Protein AF-A0A3C0I2L3-F1 (afdb_monomer_lite)

Secondary structure (DSSP, 8-state):
-PPPHHHHHHHHHHHHHHHHHHH-GGGHHHHHHHHHHHHHHHHHHHHHHHTSPPPEEEEE--S---TTS----EEEEE--SSS-----------

pLDDT: mean 84.07, std 8.16, range [51.28, 94.12]

Sequence (94 aa):
MRPAPFAFLGLALWLTLAIAAALRPHNVIYWQILGVILLLLALFDAWRVWRIPAIQVQRHVPSSLPLGVWSEVILCFHNPSSVPRLIEIFDDYP

Radius of gyration: 24.33 Å; chains: 1; bounding box: 54×21×64 Å

Foldseek 3Di:
DPPDPVLVVLVVVLVVLVVVCVVPVVSVVVSVVSVVVSVVVVVVVVVVVVPQDDWDKDKDFDPDDDPPDDGDIDIDTDRPDPDDDDDDDDDDDD

Structure (mmCIF, N/CA/C/O backbone):
data_AF-A0A3C0I2L3-F1
#
_entry.id   AF-A0A3C0I2L3-F1
#
loop_
_atom_site.group_PDB
_atom_site.id
_atom_site.type_symbol
_atom_site.label_atom_id
_atom_site.label_alt_id
_atom_site.label_comp_id
_atom_site.label_asym_id
_atom_site.label_entity_id
_atom_site.label_seq_id
_atom_site.pdbx_PDB_ins_code
_atom_site.Cartn_x
_atom_site.Cartn_y
_atom_site.Cartn_z
_atom_site.occupancy
_atom_site.B_iso_or_equiv
_atom_site.auth_seq_id
_atom_site.auth_comp_id
_atom_site.auth_asym_id
_atom_site.auth_atom_id
_atom_site.pdbx_PDB_model_num
ATOM 1 N N . MET A 1 1 ? -6.557 -1.651 -0.524 1.00 51.28 1 MET A N 1
ATOM 2 C CA . MET A 1 1 ? -5.215 -1.100 -0.824 1.00 51.28 1 MET A CA 1
ATOM 3 C C . MET A 1 1 ? -5.365 -0.108 -1.963 1.00 51.28 1 MET A C 1
ATOM 5 O O . MET A 1 1 ? -5.825 -0.509 -3.022 1.00 51.28 1 MET A O 1
ATOM 9 N N . ARG A 1 2 ? -5.081 1.182 -1.751 1.00 53.94 2 ARG A N 1
ATOM 10 C CA . ARG A 1 2 ? -5.017 2.131 -2.872 1.00 53.94 2 ARG A CA 1
ATOM 11 C C . ARG A 1 2 ? -3.720 1.836 -3.634 1.00 53.94 2 ARG A C 1
ATOM 13 O O . ARG A 1 2 ? -2.677 1.832 -2.981 1.00 53.94 2 ARG A O 1
ATOM 20 N N . PRO A 1 3 ? -3.756 1.532 -4.941 1.00 57.66 3 PRO A N 1
ATOM 21 C CA . PRO A 1 3 ? -2.529 1.334 -5.701 1.00 57.66 3 PRO A CA 1
ATOM 22 C C . PRO A 1 3 ? -1.685 2.610 -5.625 1.00 57.66 3 PRO A C 1
ATOM 24 O O . PRO A 1 3 ? -2.228 3.716 -5.689 1.00 57.66 3 PRO A O 1
ATOM 27 N N . ALA A 1 4 ? -0.373 2.466 -5.433 1.00 70.12 4 ALA A N 1
ATOM 28 C CA . ALA A 1 4 ? 0.520 3.612 -5.333 1.00 70.12 4 ALA A CA 1
ATOM 29 C C . ALA A 1 4 ? 0.432 4.423 -6.642 1.00 70.12 4 ALA A C 1
ATOM 31 O O . ALA A 1 4 ? 0.748 3.880 -7.703 1.00 70.12 4 ALA A O 1
ATOM 32 N N . PRO A 1 5 ? 0.019 5.705 -6.618 1.00 73.44 5 PRO A N 1
ATOM 33 C CA . PRO A 1 5 ? -0.187 6.488 -7.842 1.00 73.44 5 PRO A CA 1
ATOM 34 C C . PRO A 1 5 ? 1.097 6.601 -8.681 1.00 73.44 5 PRO A C 1
ATOM 36 O O . PRO A 1 5 ? 1.053 6.657 -9.908 1.00 73.44 5 PRO A O 1
ATOM 39 N N . PHE A 1 6 ? 2.255 6.535 -8.024 1.00 80.56 6 PHE A N 1
ATOM 40 C CA . PHE A 1 6 ? 3.566 6.539 -8.665 1.00 80.56 6 PHE A CA 1
ATOM 41 C C . PHE A 1 6 ? 3.872 5.263 -9.462 1.00 80.56 6 PHE A C 1
ATOM 43 O O . PHE A 1 6 ? 4.628 5.331 -10.428 1.00 80.56 6 PHE A O 1
ATOM 50 N N . ALA A 1 7 ? 3.271 4.120 -9.115 1.00 84.31 7 ALA A N 1
ATOM 51 C CA . ALA A 1 7 ? 3.472 2.876 -9.857 1.00 84.31 7 ALA A CA 1
ATOM 52 C C . ALA A 1 7 ? 2.876 2.970 -11.269 1.00 84.31 7 ALA A C 1
ATOM 54 O O . ALA A 1 7 ? 3.514 2.566 -12.238 1.00 84.31 7 ALA A O 1
ATOM 55 N N . PHE A 1 8 ? 1.695 3.580 -11.406 1.00 85.75 8 PHE A N 1
ATOM 56 C CA . PHE A 1 8 ? 1.080 3.812 -12.714 1.00 85.75 8 PHE A CA 1
ATOM 57 C C . PHE A 1 8 ? 1.901 4.762 -13.582 1.00 85.75 8 PHE A C 1
ATOM 59 O O . PHE A 1 8 ? 2.092 4.488 -14.764 1.00 85.75 8 PHE A O 1
ATOM 66 N N . LEU A 1 9 ? 2.432 5.840 -12.998 1.00 87.00 9 LEU A N 1
ATOM 67 C CA . LEU A 1 9 ? 3.330 6.752 -13.709 1.00 87.00 9 LEU A CA 1
ATOM 68 C C . LEU A 1 9 ? 4.609 6.040 -14.169 1.00 87.00 9 LEU A C 1
ATOM 70 O O . LEU A 1 9 ? 5.023 6.208 -15.314 1.00 87.00 9 LEU A O 1
ATOM 74 N N . GLY A 1 10 ? 5.199 5.203 -13.310 1.00 87.00 10 GLY A N 1
ATOM 75 C CA . GLY A 1 10 ? 6.370 4.396 -13.652 1.00 87.00 10 GLY A CA 1
ATOM 76 C C . GLY A 1 10 ? 6.105 3.433 -14.811 1.00 87.00 10 GLY A C 1
ATOM 77 O O . GLY A 1 10 ? 6.891 3.375 -15.754 1.00 87.00 10 GLY A O 1
ATOM 78 N N . LEU A 1 11 ? 4.968 2.732 -14.789 1.00 89.56 11 LEU A N 1
ATOM 79 C CA . LEU A 1 11 ? 4.555 1.832 -15.872 1.00 89.56 11 LEU A CA 1
ATOM 80 C C . LEU A 1 11 ? 4.258 2.580 -17.176 1.00 89.56 11 LEU A C 1
ATOM 82 O O . LEU A 1 11 ? 4.644 2.110 -18.244 1.00 89.56 11 LEU A O 1
ATOM 86 N N . ALA A 1 12 ? 3.622 3.752 -17.106 1.00 90.75 12 ALA A N 1
ATOM 87 C CA . ALA A 1 12 ? 3.379 4.590 -18.277 1.00 90.75 12 ALA A CA 1
ATOM 88 C C . ALA A 1 12 ? 4.699 5.057 -18.909 1.00 90.75 12 ALA A C 1
ATOM 90 O O . ALA A 1 12 ? 4.878 4.941 -20.121 1.00 90.75 12 ALA A O 1
ATOM 91 N N . LEU A 1 13 ? 5.660 5.506 -18.094 1.00 89.31 13 LEU A N 1
ATOM 92 C CA . LEU A 1 13 ? 6.993 5.876 -18.570 1.00 89.31 13 LEU A CA 1
ATOM 93 C C . LEU A 1 13 ? 7.703 4.676 -19.208 1.00 89.31 13 LEU A C 1
ATOM 95 O O . LEU A 1 13 ? 8.247 4.790 -20.305 1.00 89.31 13 LEU A O 1
ATOM 99 N N . TRP A 1 14 ? 7.640 3.506 -18.573 1.00 92.19 14 TRP A N 1
ATOM 100 C CA . TRP A 1 14 ? 8.225 2.279 -19.110 1.00 92.19 14 TRP A CA 1
ATOM 101 C C . TRP A 1 14 ? 7.608 1.865 -20.453 1.00 92.19 14 TRP A C 1
ATOM 103 O O . TRP A 1 14 ? 8.338 1.488 -21.370 1.00 92.19 14 TRP A O 1
ATOM 113 N N . LEU A 1 15 ? 6.290 2.023 -20.617 1.00 91.31 15 LEU A N 1
ATOM 114 C CA . LEU A 1 15 ? 5.594 1.804 -21.888 1.00 91.31 15 LEU A CA 1
ATOM 115 C C . LEU A 1 15 ? 6.057 2.792 -22.970 1.00 91.31 15 LEU A C 1
ATOM 117 O O . LEU A 1 15 ? 6.35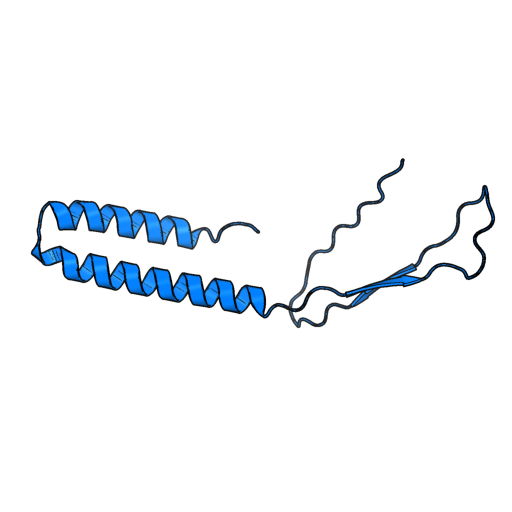4 2.376 -24.088 1.00 91.31 15 LEU A O 1
ATOM 121 N N . THR A 1 16 ? 6.170 4.087 -22.654 1.00 89.00 16 THR A N 1
ATOM 122 C CA . THR A 1 16 ? 6.668 5.079 -23.628 1.00 89.00 16 THR A CA 1
ATOM 123 C C . THR A 1 16 ? 8.097 4.772 -24.074 1.00 89.00 16 THR A C 1
ATOM 125 O O . THR A 1 16 ? 8.411 4.869 -25.262 1.00 89.00 16 THR A O 1
ATOM 128 N N . LEU A 1 17 ? 8.948 4.309 -23.152 1.00 87.88 17 LEU A N 1
ATOM 129 C CA . LEU A 1 17 ? 10.309 3.882 -23.469 1.00 87.88 17 LEU A CA 1
ATOM 130 C C . LEU A 1 17 ? 10.328 2.605 -24.323 1.00 87.88 17 LEU A C 1
ATOM 132 O O . LEU A 1 17 ? 11.200 2.476 -25.178 1.00 87.88 17 LEU A O 1
ATOM 136 N N . ALA A 1 18 ? 9.360 1.698 -24.149 1.00 89.25 18 ALA A N 1
ATOM 137 C CA . ALA A 1 18 ? 9.210 0.502 -24.984 1.00 89.25 18 ALA A CA 1
ATOM 138 C C . ALA A 1 18 ? 8.936 0.877 -26.446 1.00 89.25 18 ALA A C 1
ATOM 140 O O . ALA A 1 18 ? 9.571 0.353 -27.360 1.00 89.25 18 ALA A O 1
ATOM 141 N N . ILE A 1 19 ? 8.032 1.838 -26.662 1.00 89.81 19 ILE A N 1
ATOM 142 C CA . ILE A 1 19 ? 7.703 2.359 -27.996 1.00 89.81 19 ILE A CA 1
ATOM 143 C C . ILE A 1 19 ? 8.939 3.022 -28.619 1.00 89.81 19 ILE A C 1
ATOM 145 O O . ILE A 1 19 ? 9.274 2.757 -29.773 1.00 89.81 19 ILE A O 1
ATOM 149 N N . ALA A 1 20 ? 9.671 3.832 -27.849 1.00 85.56 20 ALA A N 1
ATOM 150 C CA . ALA A 1 20 ? 10.906 4.457 -28.320 1.00 85.56 20 ALA A CA 1
ATOM 151 C C . ALA A 1 20 ? 12.006 3.427 -28.651 1.00 85.56 20 ALA A C 1
ATOM 153 O O . ALA A 1 20 ? 12.733 3.598 -29.631 1.00 85.56 20 ALA A O 1
ATOM 154 N N . ALA A 1 21 ? 12.120 2.351 -27.867 1.00 86.50 21 ALA A N 1
ATOM 155 C CA . ALA A 1 21 ? 13.066 1.260 -28.098 1.00 86.50 21 ALA A CA 1
ATOM 156 C C . ALA A 1 21 ? 12.715 0.420 -29.334 1.00 86.50 21 ALA A C 1
ATOM 158 O O . ALA A 1 21 ? 13.618 0.008 -30.061 1.00 86.50 21 ALA A O 1
ATOM 159 N N . ALA A 1 22 ? 11.425 0.236 -29.631 1.00 85.00 22 ALA A N 1
ATOM 160 C CA . ALA A 1 22 ? 10.976 -0.437 -30.850 1.00 85.00 22 ALA A CA 1
ATOM 161 C C . ALA A 1 22 ? 11.394 0.319 -32.127 1.00 85.00 22 ALA A C 1
ATOM 163 O O . ALA A 1 22 ? 11.711 -0.300 -33.139 1.00 85.00 22 ALA A O 1
ATOM 164 N N . LEU A 1 23 ? 11.444 1.656 -32.074 1.00 87.94 23 LEU A N 1
ATOM 165 C CA . LEU A 1 23 ? 11.865 2.507 -33.198 1.00 87.94 23 LEU A CA 1
ATOM 166 C C . LEU A 1 23 ? 13.391 2.690 -33.295 1.00 87.94 23 LEU A C 1
ATOM 168 O O . LEU A 1 23 ? 13.915 3.069 -34.349 1.00 87.94 23 LEU A O 1
ATOM 172 N N . ARG A 1 24 ? 14.114 2.484 -32.188 1.00 85.06 24 ARG A N 1
ATOM 173 C CA . ARG A 1 24 ? 15.567 2.673 -32.072 1.00 85.06 24 ARG A CA 1
ATOM 174 C C . ARG A 1 24 ? 16.167 1.578 -31.176 1.00 85.06 24 ARG A C 1
ATOM 176 O O . ARG A 1 24 ? 16.154 1.733 -29.954 1.00 85.06 24 ARG A O 1
ATOM 183 N N . PRO A 1 25 ? 16.784 0.525 -31.745 1.00 80.38 25 PRO A N 1
ATOM 184 C CA . PRO A 1 25 ? 17.264 -0.623 -30.970 1.00 80.38 25 PRO A CA 1
ATOM 185 C C . PRO A 1 25 ? 18.360 -0.284 -29.944 1.00 80.38 25 PRO A C 1
ATOM 187 O O . PRO A 1 25 ? 18.536 -1.011 -28.972 1.00 80.38 25 PRO A O 1
ATOM 190 N N . HIS A 1 26 ? 19.054 0.851 -30.089 1.00 85.31 26 HIS A N 1
ATOM 191 C CA . HIS A 1 26 ? 20.015 1.334 -29.089 1.00 85.31 26 HIS A CA 1
ATOM 192 C C . HIS A 1 26 ? 19.364 1.637 -27.723 1.00 85.31 26 HIS A C 1
ATOM 194 O O . HIS A 1 26 ? 20.009 1.523 -26.684 1.00 85.31 26 HIS A O 1
ATOM 200 N N . ASN A 1 27 ? 18.067 1.962 -27.702 1.00 83.75 27 ASN A N 1
ATOM 201 C CA . ASN A 1 27 ? 17.358 2.350 -26.481 1.00 83.75 27 ASN A CA 1
ATOM 202 C C . ASN A 1 27 ? 16.832 1.155 -25.665 1.00 83.75 27 ASN A C 1
ATOM 204 O O . ASN A 1 27 ? 16.294 1.346 -24.573 1.00 83.75 27 ASN A O 1
ATOM 208 N N . VAL A 1 28 ? 16.998 -0.076 -26.162 1.00 87.56 28 VAL A N 1
ATOM 209 C CA . VAL A 1 28 ? 16.519 -1.302 -25.499 1.00 87.56 28 VAL A CA 1
ATOM 210 C C . VAL A 1 28 ? 17.172 -1.492 -24.128 1.00 87.56 28 VAL A C 1
ATOM 212 O O . VAL A 1 28 ? 16.493 -1.882 -23.181 1.00 87.56 28 VAL A O 1
ATOM 215 N N . ILE A 1 29 ? 18.457 -1.150 -23.989 1.00 89.25 29 ILE A N 1
ATOM 216 C CA . ILE A 1 29 ? 19.190 -1.276 -22.719 1.00 89.25 29 ILE A CA 1
ATOM 217 C C . ILE A 1 29 ? 18.561 -0.383 -21.640 1.00 89.25 29 ILE A C 1
ATOM 219 O O . ILE A 1 29 ? 18.304 -0.841 -20.529 1.00 89.25 29 ILE A O 1
ATOM 223 N N . TYR A 1 30 ? 18.239 0.872 -21.969 1.00 87.38 30 TYR A N 1
ATOM 224 C CA . TYR A 1 30 ? 17.592 1.792 -21.028 1.00 87.38 30 TYR A CA 1
ATOM 225 C C . TYR A 1 30 ? 16.193 1.313 -20.619 1.00 87.38 30 TYR A C 1
ATOM 227 O O . TYR A 1 30 ? 15.826 1.419 -19.448 1.00 87.38 30 TYR A O 1
ATOM 235 N N . TRP A 1 31 ? 15.433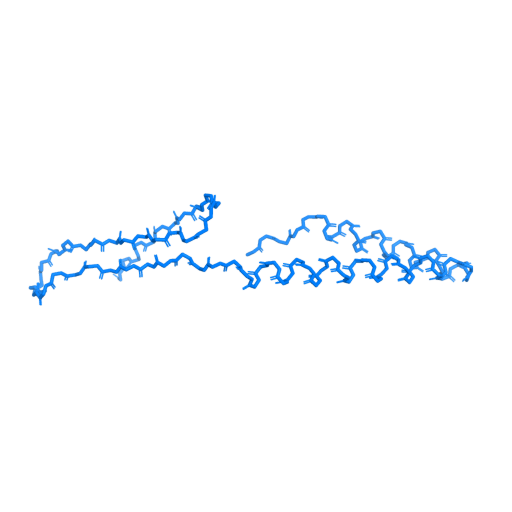 0.731 -21.553 1.00 89.62 31 TRP A N 1
ATOM 236 C CA . TRP A 1 31 ? 14.124 0.141 -21.258 1.00 89.62 31 TRP A CA 1
ATOM 237 C C . TRP A 1 31 ? 14.228 -1.052 -20.298 1.00 89.62 31 TRP A C 1
ATOM 239 O O . TRP A 1 31 ? 13.453 -1.143 -19.341 1.00 89.62 31 TRP A O 1
ATOM 249 N N . GLN A 1 32 ? 15.209 -1.935 -20.507 1.00 91.19 32 GLN A N 1
ATOM 250 C CA . GLN A 1 32 ? 15.458 -3.084 -19.632 1.00 91.19 32 GLN A CA 1
ATOM 251 C C . GLN A 1 32 ? 15.874 -2.644 -18.226 1.00 91.19 32 GLN A C 1
ATOM 253 O O . GLN A 1 32 ? 15.305 -3.124 -17.247 1.00 91.19 32 GLN A O 1
ATOM 258 N N . ILE A 1 33 ? 16.811 -1.695 -18.115 1.00 91.88 33 ILE A N 1
ATOM 259 C CA . ILE A 1 33 ? 17.266 -1.159 -16.822 1.00 91.88 33 ILE A CA 1
ATOM 260 C C . ILE A 1 33 ? 16.092 -0.549 -16.052 1.00 91.88 33 ILE A C 1
ATOM 262 O O . ILE A 1 33 ? 15.902 -0.857 -14.875 1.00 91.88 33 ILE A O 1
ATOM 266 N N . LEU A 1 34 ? 15.268 0.271 -16.714 1.00 90.81 34 LEU A N 1
ATOM 267 C CA . LEU A 1 34 ? 14.095 0.875 -16.082 1.00 90.81 34 LEU A CA 1
ATOM 268 C C . LEU A 1 34 ? 13.096 -0.188 -15.600 1.00 90.81 34 LEU A C 1
ATOM 270 O O . LEU A 1 34 ? 12.568 -0.076 -14.495 1.00 90.81 34 LEU A O 1
ATOM 274 N N . GLY A 1 35 ? 12.882 -1.244 -16.389 1.00 91.62 35 GLY A N 1
ATOM 275 C CA . GLY A 1 35 ? 12.025 -2.368 -16.009 1.00 91.62 35 GLY A CA 1
ATOM 276 C C . GLY A 1 35 ? 12.524 -3.099 -14.762 1.00 91.62 35 GLY A C 1
ATOM 277 O O . GLY A 1 35 ? 11.740 -3.372 -13.854 1.00 91.62 35 GLY A O 1
ATOM 278 N N . VAL A 1 36 ? 13.833 -3.353 -14.668 1.00 94.12 36 VAL A N 1
ATOM 279 C CA . VAL A 1 36 ? 14.446 -3.981 -13.483 1.00 94.12 36 VAL A CA 1
ATOM 280 C C . VAL A 1 36 ? 14.280 -3.102 -12.244 1.00 94.12 36 VAL A C 1
ATOM 282 O O . VAL A 1 36 ? 13.913 -3.606 -11.184 1.00 94.12 36 VAL A O 1
ATOM 285 N N . ILE A 1 37 ? 14.488 -1.788 -12.363 1.00 91.75 37 ILE A N 1
ATOM 286 C CA . ILE A 1 37 ? 14.298 -0.849 -11.247 1.00 91.75 37 ILE A CA 1
ATOM 287 C C . ILE A 1 37 ? 12.847 -0.881 -10.752 1.00 91.75 37 ILE A C 1
ATOM 289 O O . ILE A 1 37 ? 12.611 -0.978 -9.547 1.00 91.75 37 ILE A O 1
ATOM 293 N N . LEU A 1 38 ? 11.870 -0.848 -11.664 1.00 90.44 38 LEU A N 1
ATOM 294 C CA . LEU A 1 38 ? 10.450 -0.921 -11.308 1.00 90.44 38 LEU A CA 1
ATOM 295 C C . LEU A 1 38 ? 10.092 -2.247 -10.632 1.00 90.44 38 LEU A C 1
ATOM 297 O O . LEU A 1 38 ? 9.362 -2.246 -9.641 1.00 90.44 38 LEU A O 1
ATOM 301 N N . LEU A 1 39 ? 10.636 -3.363 -11.122 1.00 90.88 39 LEU A N 1
ATOM 302 C CA . LEU A 1 39 ? 10.441 -4.680 -10.519 1.00 90.88 39 LEU A CA 1
ATOM 303 C C . LEU A 1 39 ? 10.978 -4.721 -9.080 1.00 90.88 39 LEU A C 1
ATOM 305 O O . LEU A 1 39 ? 10.279 -5.173 -8.175 1.00 90.88 39 LEU A O 1
ATOM 309 N N . LEU A 1 40 ? 12.194 -4.215 -8.850 1.00 93.12 40 LEU A N 1
ATOM 310 C CA . LEU A 1 40 ? 12.798 -4.166 -7.515 1.00 93.12 40 LEU A CA 1
ATOM 311 C C . LEU A 1 40 ? 11.991 -3.289 -6.553 1.00 93.12 40 LEU A C 1
ATOM 313 O O . LEU A 1 40 ? 11.779 -3.679 -5.406 1.00 93.12 40 LEU A O 1
ATOM 317 N N . LEU A 1 41 ? 11.497 -2.139 -7.019 1.00 89.75 41 LEU A N 1
ATOM 318 C CA . LEU A 1 41 ? 10.626 -1.271 -6.223 1.00 89.75 41 LEU A CA 1
ATOM 319 C C . LEU A 1 41 ? 9.308 -1.967 -5.866 1.00 89.75 41 LEU A C 1
ATOM 321 O O . LEU A 1 41 ? 8.874 -1.882 -4.719 1.00 89.75 41 LEU A O 1
ATOM 325 N N . ALA A 1 42 ? 8.703 -2.693 -6.809 1.00 88.06 42 ALA A N 1
ATOM 326 C CA . ALA A 1 42 ? 7.479 -3.450 -6.564 1.00 88.06 42 ALA A CA 1
ATOM 327 C C . ALA A 1 42 ? 7.694 -4.589 -5.553 1.00 88.06 42 ALA A C 1
ATOM 329 O O . ALA A 1 42 ? 6.883 -4.765 -4.645 1.00 88.06 42 ALA A O 1
ATOM 330 N N . LEU A 1 43 ? 8.804 -5.330 -5.660 1.00 90.25 43 LEU A N 1
ATOM 331 C CA . LEU A 1 43 ? 9.163 -6.362 -4.682 1.00 90.25 43 LEU A CA 1
ATOM 332 C C . LEU A 1 43 ? 9.400 -5.765 -3.294 1.00 90.25 43 LEU A C 1
ATOM 334 O O . LEU A 1 43 ? 8.944 -6.326 -2.299 1.00 90.25 43 LEU A O 1
ATOM 338 N N . PHE A 1 44 ? 10.104 -4.636 -3.218 1.00 89.12 44 PHE A N 1
ATOM 339 C CA . PHE A 1 44 ? 10.359 -3.955 -1.954 1.00 89.12 44 PHE A CA 1
ATOM 340 C C . PHE A 1 44 ? 9.063 -3.468 -1.299 1.00 89.12 44 PHE A C 1
ATOM 342 O O . PHE A 1 44 ? 8.882 -3.646 -0.093 1.00 89.12 44 PHE A O 1
ATOM 349 N N . ASP A 1 45 ? 8.143 -2.902 -2.081 1.00 87.06 45 ASP A N 1
ATOM 350 C CA . ASP A 1 45 ? 6.831 -2.478 -1.590 1.00 87.06 45 ASP A CA 1
ATOM 351 C C . ASP A 1 45 ? 6.011 -3.671 -1.076 1.00 87.06 45 ASP A C 1
ATOM 353 O O . ASP A 1 45 ? 5.526 -3.647 0.057 1.00 87.06 45 ASP A O 1
ATOM 357 N N . ALA A 1 46 ? 5.960 -4.769 -1.839 1.00 86.19 46 ALA A N 1
ATOM 358 C CA . ALA A 1 46 ? 5.291 -6.003 -1.427 1.00 86.19 46 ALA A CA 1
ATOM 359 C C . ALA A 1 46 ? 5.892 -6.585 -0.137 1.00 86.19 46 ALA A C 1
ATOM 361 O O . ALA A 1 46 ? 5.162 -6.943 0.790 1.00 86.19 46 ALA A O 1
ATOM 362 N N . TRP A 1 47 ? 7.223 -6.624 -0.036 1.00 88.69 47 TRP A N 1
ATOM 363 C CA . TRP A 1 47 ? 7.922 -7.080 1.165 1.00 88.69 47 TRP A CA 1
ATOM 364 C C . TRP A 1 47 ? 7.624 -6.190 2.372 1.00 88.69 47 TRP A C 1
ATOM 366 O O . TRP A 1 47 ? 7.373 -6.687 3.471 1.00 88.69 47 TRP A O 1
ATOM 376 N N . ARG A 1 48 ? 7.597 -4.868 2.175 1.00 84.69 48 ARG A N 1
ATOM 377 C CA . ARG A 1 48 ? 7.253 -3.912 3.228 1.00 84.69 48 ARG A CA 1
ATOM 378 C C . ARG A 1 48 ? 5.835 -4.140 3.730 1.00 84.69 48 ARG A C 1
ATOM 380 O O . ARG A 1 48 ? 5.655 -4.196 4.941 1.00 84.69 48 ARG A O 1
ATOM 387 N N . VAL A 1 49 ? 4.858 -4.300 2.835 1.00 82.38 49 VAL A N 1
ATOM 388 C CA . VAL A 1 49 ? 3.456 -4.581 3.189 1.00 82.38 49 VAL A CA 1
ATOM 389 C C . VAL A 1 49 ? 3.334 -5.894 3.953 1.00 82.38 49 VAL A C 1
ATOM 391 O O . VAL A 1 49 ? 2.647 -5.935 4.971 1.00 82.38 49 VAL A O 1
ATOM 394 N N . TRP A 1 50 ? 4.045 -6.937 3.524 1.00 82.25 50 TRP A N 1
ATOM 395 C CA . TRP A 1 50 ? 4.022 -8.239 4.192 1.00 82.25 50 TRP A CA 1
ATOM 396 C C . TRP A 1 50 ? 4.565 -8.194 5.627 1.00 82.25 50 TRP A C 1
ATOM 398 O O . TRP A 1 50 ? 4.145 -8.972 6.479 1.00 82.25 50 TRP A O 1
ATOM 408 N N . ARG A 1 51 ? 5.462 -7.246 5.925 1.00 82.06 51 ARG A N 1
ATOM 409 C CA . ARG A 1 51 ? 6.017 -7.037 7.270 1.00 82.06 51 ARG A CA 1
ATOM 410 C C . ARG A 1 51 ? 5.178 -6.133 8.171 1.00 82.06 51 ARG A C 1
ATOM 412 O O . ARG A 1 51 ? 5.547 -5.959 9.332 1.00 82.06 51 ARG A O 1
ATOM 419 N N . ILE A 1 52 ? 4.098 -5.529 7.676 1.00 79.50 52 ILE A N 1
ATOM 420 C CA . ILE A 1 52 ? 3.236 -4.681 8.503 1.00 79.50 52 ILE A CA 1
ATOM 421 C C . ILE A 1 52 ? 2.435 -5.585 9.445 1.00 79.50 52 ILE A C 1
ATOM 423 O O . ILE A 1 52 ? 1.627 -6.383 8.968 1.00 79.50 52 ILE A O 1
ATOM 427 N N . PRO A 1 53 ? 2.606 -5.458 10.772 1.00 79.38 53 PRO A N 1
ATOM 428 C CA . PRO A 1 53 ? 1.823 -6.244 11.705 1.00 79.38 53 PRO A CA 1
ATOM 429 C C . PRO A 1 53 ? 0.357 -5.795 11.663 1.00 79.38 53 PRO A C 1
ATOM 431 O O . PRO A 1 53 ? 0.055 -4.600 11.574 1.00 79.38 53 PRO A O 1
ATOM 434 N N . ALA A 1 54 ? -0.555 -6.765 11.705 1.00 79.25 54 ALA A N 1
ATOM 435 C CA . ALA A 1 54 ? -1.985 -6.499 11.735 1.00 79.25 54 ALA A CA 1
ATOM 436 C C . ALA A 1 54 ? -2.395 -5.840 13.063 1.00 79.25 54 ALA A C 1
ATOM 438 O O . ALA A 1 54 ? -1.801 -6.106 14.110 1.00 79.25 54 ALA A O 1
ATOM 439 N N . ILE A 1 55 ? -3.433 -4.999 13.016 1.00 84.44 55 ILE A N 1
AT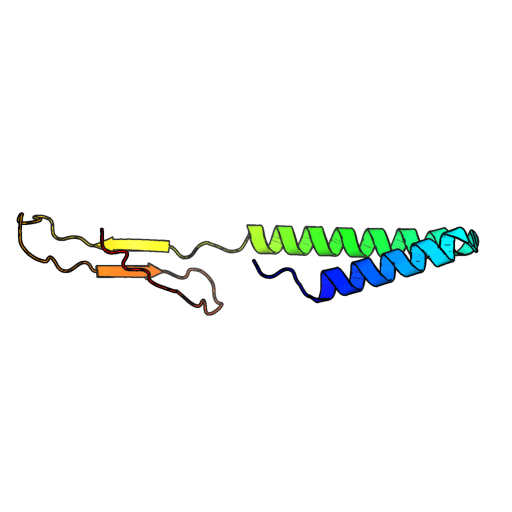OM 440 C CA . ILE A 1 55 ? -4.089 -4.502 14.230 1.00 84.44 55 ILE A CA 1
ATOM 441 C C . ILE A 1 55 ? -4.751 -5.703 14.895 1.00 84.44 55 ILE A C 1
ATOM 443 O O . ILE A 1 55 ? -5.555 -6.399 14.275 1.00 84.44 55 ILE A O 1
ATOM 447 N N . GLN A 1 56 ? -4.391 -5.959 16.144 1.00 86.44 56 GLN A N 1
ATOM 448 C CA . GLN A 1 56 ? -5.004 -7.020 16.923 1.00 86.44 56 GLN A CA 1
ATOM 449 C C . GLN A 1 56 ? -6.288 -6.479 17.546 1.00 86.44 56 GLN A C 1
ATOM 451 O O . GLN A 1 56 ? -6.295 -5.386 18.113 1.00 86.44 56 GLN A O 1
ATOM 456 N N . VAL A 1 57 ? -7.370 -7.242 17.435 1.00 88.00 57 VAL A N 1
ATOM 457 C CA . VAL A 1 57 ? -8.676 -6.883 17.991 1.00 88.00 57 VAL A CA 1
ATOM 458 C C . VAL A 1 57 ? -9.076 -7.961 18.980 1.00 88.00 57 VAL A C 1
ATOM 460 O O . VAL A 1 57 ? -9.109 -9.142 18.637 1.00 88.00 57 VAL A O 1
ATOM 463 N N . GLN A 1 58 ? -9.365 -7.558 20.210 1.00 88.81 58 GLN A N 1
ATOM 464 C CA . GLN A 1 58 ? -9.894 -8.433 21.245 1.00 88.81 58 GLN A CA 1
ATOM 465 C C . GLN A 1 58 ? -11.296 -7.970 21.614 1.00 88.81 58 GLN A C 1
ATOM 467 O O . GLN A 1 58 ? -11.543 -6.778 21.789 1.00 88.81 58 GLN A O 1
ATOM 472 N N . ARG A 1 59 ? -12.214 -8.927 21.737 1.00 87.56 59 ARG A N 1
ATOM 473 C CA . ARG A 1 59 ? -13.588 -8.680 22.162 1.00 87.56 59 ARG A CA 1
ATOM 474 C C . ARG A 1 59 ? -13.756 -9.212 23.575 1.00 87.56 59 ARG A C 1
ATOM 476 O O . ARG A 1 59 ? -13.581 -10.407 23.800 1.00 87.56 59 ARG A O 1
ATOM 483 N N . HIS A 1 60 ? -14.111 -8.338 24.505 1.00 85.19 60 HIS A N 1
ATOM 484 C CA . HIS A 1 60 ? -14.523 -8.740 25.838 1.00 85.19 60 HIS A CA 1
ATOM 485 C C . HIS A 1 60 ? -16.048 -8.793 25.887 1.00 85.19 60 HIS A C 1
ATOM 487 O O . HIS A 1 60 ? -16.729 -7.815 25.573 1.00 85.19 60 HIS A O 1
ATOM 493 N N . VAL A 1 61 ? -16.569 -9.965 26.237 1.00 85.62 61 VAL A N 1
ATOM 494 C CA . VAL A 1 61 ? -18.002 -10.238 26.34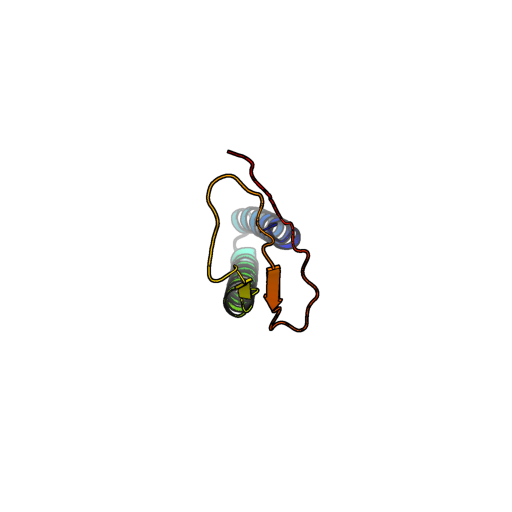6 1.00 85.62 61 VAL A CA 1
ATOM 495 C C . VAL A 1 61 ? -18.270 -10.726 27.767 1.00 85.62 61 VAL A C 1
ATOM 497 O O . VAL A 1 61 ? -17.452 -11.490 28.290 1.00 85.62 61 VAL A O 1
ATOM 500 N N . PRO A 1 62 ? -19.376 -10.311 28.403 1.00 80.44 62 PRO A N 1
ATOM 501 C CA . PRO A 1 62 ? -19.747 -10.820 29.714 1.00 80.44 62 PRO A CA 1
ATOM 502 C C . PRO A 1 62 ? -19.823 -12.353 29.720 1.00 80.44 62 PRO A C 1
ATOM 504 O O . PRO A 1 62 ? -20.270 -12.966 28.752 1.00 80.44 62 PRO A O 1
ATOM 507 N N . SER A 1 63 ? -19.420 -12.973 30.834 1.00 81.12 63 SER A N 1
ATOM 508 C CA . SER A 1 63 ? -19.436 -14.438 31.013 1.00 81.12 63 SER A CA 1
ATOM 509 C C . SER A 1 63 ? -20.840 -15.048 30.863 1.00 81.12 63 SER A C 1
ATOM 511 O O . SER A 1 63 ? -20.992 -16.201 30.468 1.00 81.12 63 SER A O 1
ATOM 513 N N . SER A 1 64 ? -21.878 -14.255 31.143 1.00 79.81 64 SER A N 1
ATOM 514 C CA . SER A 1 64 ? -23.276 -14.618 30.934 1.00 79.81 64 SER A CA 1
ATOM 515 C C . SER A 1 64 ? -23.925 -13.620 29.981 1.00 79.81 64 SER A C 1
ATOM 517 O O . SER A 1 64 ? -23.871 -12.414 30.222 1.00 79.81 64 SER A O 1
ATOM 519 N N . LEU A 1 65 ? -24.533 -14.134 28.913 1.00 81.75 65 LEU A N 1
ATOM 520 C CA . LEU A 1 65 ? -25.286 -13.375 27.917 1.00 81.75 65 LEU A CA 1
ATOM 521 C C . LEU A 1 65 ? -26.779 -13.675 28.101 1.00 81.75 65 LEU A C 1
ATOM 523 O O . LEU A 1 65 ? -27.265 -14.684 27.581 1.00 81.75 65 LEU A O 1
ATOM 527 N N . PRO A 1 66 ? -27.512 -12.857 28.874 1.00 79.94 66 PRO A N 1
ATOM 528 C CA . PRO A 1 66 ? -28.938 -13.060 29.048 1.00 79.94 66 PRO A CA 1
ATOM 529 C C . PRO A 1 66 ? -29.671 -12.883 27.712 1.00 79.94 66 PRO A C 1
ATOM 531 O O . PRO A 1 66 ? -29.457 -11.918 26.979 1.00 79.94 66 PRO A O 1
ATOM 534 N N . LEU A 1 67 ? -30.541 -13.840 27.387 1.00 81.06 67 LEU A N 1
ATOM 535 C CA . LEU A 1 67 ? -31.322 -13.820 26.152 1.00 81.06 67 LEU A CA 1
ATOM 536 C C . LEU A 1 67 ? -32.388 -12.716 26.218 1.00 81.06 67 LEU A C 1
ATOM 538 O O . LEU A 1 67 ? -33.127 -12.621 27.195 1.00 81.06 67 LEU A O 1
ATOM 542 N N . GLY A 1 68 ? -32.486 -11.908 25.158 1.00 80.69 68 GLY A N 1
ATOM 543 C CA . GLY A 1 68 ? -33.522 -10.877 25.009 1.00 80.69 68 GLY A CA 1
ATOM 544 C C . GLY A 1 68 ? -33.178 -9.500 25.585 1.00 80.69 68 GLY A C 1
ATOM 545 O O . GLY A 1 68 ? -34.047 -8.631 25.608 1.00 80.69 68 GLY A O 1
ATOM 546 N N . VAL A 1 69 ? -31.936 -9.273 26.022 1.00 81.31 69 VAL A N 1
ATOM 547 C CA . VAL A 1 69 ? -31.471 -7.964 26.507 1.00 81.31 69 VAL A CA 1
ATOM 548 C C . VAL A 1 69 ? -30.172 -7.541 25.829 1.00 81.31 69 VAL A C 1
ATOM 550 O O . VAL A 1 69 ? -29.316 -8.364 25.500 1.00 81.31 69 VAL A O 1
ATOM 553 N N . TRP A 1 70 ? -30.020 -6.232 25.637 1.00 79.56 70 TRP A N 1
ATOM 554 C CA . TRP A 1 70 ? -28.774 -5.647 25.154 1.00 79.56 70 TRP A CA 1
ATOM 555 C C . TRP A 1 70 ? -27.652 -5.898 26.162 1.00 79.56 70 TRP A C 1
ATOM 557 O O . TRP A 1 70 ? -27.836 -5.717 27.365 1.00 79.56 70 TRP A O 1
ATOM 567 N N . SER A 1 71 ? -26.493 -6.323 25.661 1.00 80.69 71 SER A N 1
ATOM 568 C CA . SER A 1 71 ? -25.299 -6.583 26.465 1.00 80.69 71 SER A CA 1
ATOM 569 C C . SER A 1 71 ? -24.160 -5.693 25.994 1.00 80.69 71 SER A C 1
ATOM 571 O O . SER A 1 71 ? -23.929 -5.559 24.793 1.00 80.69 71 SER A O 1
ATOM 573 N N . GLU A 1 72 ? -23.439 -5.102 26.941 1.00 83.25 72 GLU A N 1
ATOM 574 C CA . GLU A 1 72 ? -22.261 -4.296 26.643 1.00 83.25 72 GLU A CA 1
ATOM 575 C C . GLU A 1 72 ? -21.121 -5.186 26.125 1.00 83.25 72 GLU A C 1
ATOM 577 O O . GLU A 1 72 ? -20.841 -6.257 26.669 1.00 83.25 72 GLU A O 1
ATOM 582 N N . VAL A 1 73 ? -20.470 -4.745 25.049 1.00 85.44 73 VAL A N 1
ATOM 583 C CA . VAL A 1 73 ? -19.324 -5.421 24.437 1.00 85.44 73 VAL A CA 1
ATOM 584 C C . VAL A 1 73 ? -18.180 -4.425 24.369 1.00 85.44 73 VAL A C 1
ATOM 586 O O . VAL A 1 73 ? -18.316 -3.361 23.772 1.00 85.44 73 VAL A O 1
ATOM 589 N N . ILE A 1 74 ? -17.033 -4.793 24.933 1.00 87.69 74 ILE A N 1
ATOM 590 C CA . ILE A 1 74 ? -15.838 -3.950 24.897 1.00 87.69 74 ILE A CA 1
ATOM 591 C C . ILE A 1 74 ? -14.922 -4.464 23.786 1.00 87.69 74 ILE A C 1
ATOM 593 O O . ILE A 1 74 ? -14.539 -5.637 23.772 1.00 87.69 74 ILE A O 1
ATOM 597 N N . LEU A 1 75 ? -14.568 -3.585 22.849 1.00 89.38 75 LEU A N 1
ATOM 598 C CA . LEU A 1 75 ? -13.589 -3.856 21.797 1.00 89.38 75 LEU A CA 1
ATOM 599 C C . LEU A 1 75 ? -12.254 -3.197 22.157 1.00 89.38 75 LEU A C 1
ATOM 601 O O . LEU A 1 75 ? -12.151 -1.975 22.234 1.00 89.38 75 LEU A O 1
ATOM 605 N N . CYS A 1 76 ? -11.222 -4.013 22.351 1.00 89.56 76 CYS A N 1
ATOM 606 C CA . CYS A 1 76 ? -9.860 -3.565 22.612 1.00 89.56 76 CYS A CA 1
ATOM 607 C C . CYS A 1 76 ? -9.026 -3.699 21.335 1.00 89.56 76 CYS A C 1
ATOM 609 O O . CYS A 1 76 ? -8.795 -4.806 20.846 1.00 89.56 76 CYS A O 1
ATOM 611 N N . PHE A 1 77 ? -8.549 -2.571 20.811 1.00 89.06 77 PHE A N 1
ATOM 612 C CA . PHE A 1 77 ? -7.680 -2.524 19.637 1.00 89.06 77 PHE A CA 1
ATOM 613 C C . PHE A 1 77 ? -6.231 -2.322 20.071 1.00 89.06 77 PHE A C 1
ATOM 615 O O . PHE A 1 77 ? -5.905 -1.347 20.745 1.00 89.06 77 PHE A O 1
ATOM 622 N N . HIS A 1 78 ? -5.345 -3.218 19.650 1.00 89.44 78 HIS A N 1
ATOM 623 C CA . HIS A 1 78 ? -3.911 -3.089 19.856 1.00 89.44 78 HIS A CA 1
ATOM 624 C C . HIS A 1 78 ? -3.225 -2.882 18.505 1.00 89.44 78 HIS A C 1
ATOM 626 O O . HIS A 1 78 ? -3.252 -3.752 17.632 1.00 89.44 78 HIS A O 1
ATOM 632 N N . ASN A 1 79 ? -2.623 -1.705 18.322 1.00 88.12 79 ASN A N 1
ATOM 633 C CA . ASN A 1 79 ? -1.799 -1.396 17.159 1.00 88.12 79 ASN A CA 1
ATOM 634 C C . ASN A 1 79 ? -0.321 -1.620 17.520 1.00 88.12 79 ASN A C 1
ATOM 636 O O . ASN A 1 79 ? 0.284 -0.738 18.126 1.00 88.12 79 ASN A O 1
ATOM 640 N N . PRO A 1 80 ? 0.281 -2.760 17.138 1.00 84.62 80 PRO A N 1
ATOM 641 C CA . PRO A 1 80 ? 1.698 -3.020 17.394 1.00 84.62 80 PRO A CA 1
ATOM 642 C C . PRO A 1 80 ? 2.636 -2.179 16.506 1.00 84.62 80 PRO A C 1
ATOM 644 O O . PRO A 1 80 ? 3.854 -2.253 16.656 1.00 84.62 80 PRO A O 1
ATOM 647 N N . SER A 1 81 ? 2.104 -1.411 15.547 1.00 81.56 81 SER A N 1
ATOM 648 C CA . SER A 1 81 ? 2.901 -0.536 14.684 1.00 81.56 81 SER A CA 1
ATOM 649 C C . SER A 1 81 ? 3.039 0.872 15.268 1.00 81.56 81 SER A C 1
ATOM 651 O O . SER A 1 81 ? 2.134 1.385 15.918 1.00 81.56 81 SER A O 1
ATOM 653 N N . SER A 1 82 ? 4.153 1.542 14.969 1.00 80.06 82 SER A N 1
ATOM 654 C CA . SER A 1 82 ? 4.414 2.933 15.371 1.00 80.06 82 SER A CA 1
ATOM 655 C C . SER A 1 82 ? 3.683 3.981 14.518 1.00 80.06 82 SER A C 1
ATOM 657 O O . SER A 1 82 ? 3.884 5.179 14.705 1.00 80.06 82 SER A O 1
ATOM 659 N N . VAL A 1 83 ? 2.854 3.549 13.562 1.00 81.50 83 VAL A N 1
ATOM 660 C CA . VAL A 1 83 ? 2.163 4.426 12.610 1.00 81.50 83 VAL A CA 1
ATOM 661 C C . VAL A 1 83 ? 0.676 4.492 12.970 1.00 81.50 83 VAL A C 1
ATOM 663 O O . VAL A 1 83 ? 0.066 3.439 13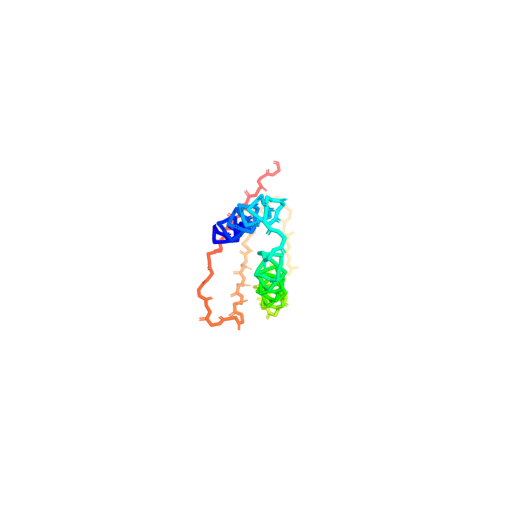.186 1.00 81.50 83 VAL A O 1
ATOM 666 N N . PRO A 1 84 ? 0.059 5.691 13.006 1.00 82.38 84 PRO A N 1
ATOM 667 C CA . PRO A 1 84 ? -1.375 5.817 13.235 1.00 82.38 84 PRO A CA 1
ATOM 668 C C . PRO A 1 84 ? -2.170 5.117 12.126 1.00 82.38 84 PRO A C 1
ATOM 670 O O . PRO A 1 84 ? -1.838 5.194 10.940 1.00 82.38 84 PRO A O 1
ATOM 673 N N . ARG A 1 85 ? -3.236 4.421 12.522 1.00 85.38 85 ARG A N 1
ATOM 674 C CA . ARG A 1 85 ? -4.137 3.687 11.629 1.00 85.38 85 ARG A CA 1
ATOM 675 C C . ARG A 1 85 ? -5.559 4.183 11.846 1.00 85.38 85 ARG A C 1
ATOM 677 O O . ARG A 1 85 ? -5.995 4.293 12.987 1.00 85.38 85 ARG A O 1
ATOM 684 N N . LEU A 1 86 ? -6.265 4.460 10.754 1.00 87.88 86 LEU A N 1
ATOM 685 C CA . LEU A 1 86 ? -7.701 4.712 10.791 1.00 87.88 86 LEU A CA 1
ATOM 686 C C . LEU A 1 86 ? -8.416 3.370 10.985 1.00 87.88 86 LEU A C 1
ATOM 688 O O . LEU A 1 86 ? -8.135 2.423 10.248 1.00 87.88 86 LEU A O 1
AT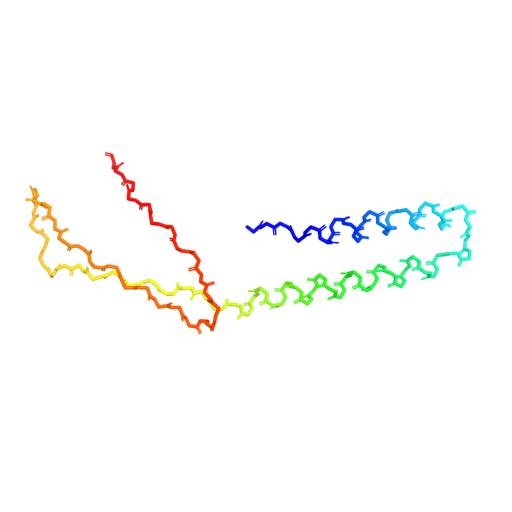OM 692 N N . ILE A 1 87 ? -9.295 3.294 11.980 1.00 87.12 87 ILE A N 1
ATOM 693 C CA . ILE A 1 87 ? -10.135 2.127 12.254 1.00 87.12 87 ILE A CA 1
ATOM 694 C C . ILE A 1 87 ? -11.573 2.550 11.983 1.00 87.12 87 ILE A C 1
ATOM 696 O O . ILE A 1 87 ? -12.028 3.560 12.515 1.00 87.12 87 ILE A O 1
ATOM 700 N N . GLU A 1 88 ? -12.262 1.780 11.154 1.00 88.69 88 GLU A N 1
ATOM 701 C CA . GLU A 1 88 ? -13.679 1.953 10.865 1.00 88.69 88 GLU A CA 1
ATOM 702 C C . GLU A 1 88 ? -14.415 0.769 11.490 1.00 88.69 88 GLU A C 1
ATOM 704 O O . GLU A 1 88 ? -14.014 -0.382 11.301 1.00 88.69 88 GLU A O 1
ATOM 709 N N . ILE A 1 89 ? -15.417 1.062 12.316 1.00 85.94 89 ILE A N 1
ATOM 710 C CA . ILE A 1 89 ? -16.195 0.056 13.037 1.00 85.94 89 ILE A CA 1
ATOM 711 C C . ILE A 1 89 ? -17.563 0.007 12.376 1.00 85.94 89 ILE A C 1
ATOM 713 O O . ILE A 1 89 ? -18.259 1.019 12.325 1.00 85.94 89 ILE A O 1
ATOM 717 N N . PHE A 1 90 ? -17.925 -1.171 11.885 1.00 85.19 90 PHE A N 1
ATOM 718 C CA . PHE A 1 90 ? -19.239 -1.444 11.327 1.00 85.19 90 PHE A CA 1
ATOM 719 C C . PHE A 1 90 ? -20.012 -2.289 12.334 1.00 85.19 90 PHE A C 1
ATOM 721 O O . PHE A 1 90 ? -19.544 -3.358 12.729 1.00 85.19 90 PHE A O 1
ATOM 728 N N . ASP A 1 91 ? -21.159 -1.781 12.769 1.00 82.31 91 ASP A N 1
ATOM 729 C CA . ASP A 1 91 ? -22.136 -2.530 13.551 1.00 82.31 91 ASP A CA 1
ATOM 730 C C . ASP A 1 91 ? -23.276 -2.896 12.599 1.00 82.31 91 ASP A C 1
ATOM 732 O O . ASP A 1 91 ? -24.234 -2.140 12.428 1.00 82.31 91 ASP A O 1
ATOM 736 N N . ASP A 1 92 ? -23.091 -3.993 11.860 1.00 74.88 92 ASP A N 1
ATOM 737 C CA . ASP A 1 92 ? -24.130 -4.496 10.965 1.00 74.88 92 ASP A CA 1
ATOM 738 C C . ASP A 1 92 ? -25.261 -5.095 11.815 1.00 74.88 92 ASP A C 1
ATOM 740 O O . ASP A 1 92 ? -25.092 -6.109 12.497 1.00 74.88 92 ASP A O 1
ATOM 744 N N . TYR A 1 93 ? -26.424 -4.444 11.770 1.00 54.25 93 TYR A N 1
ATOM 745 C CA . TYR A 1 93 ? -27.680 -4.955 12.314 1.00 54.25 93 TYR A CA 1
ATOM 746 C C . TYR A 1 93 ? -28.192 -6.106 11.421 1.00 54.25 93 TYR A C 1
ATOM 748 O O . TYR A 1 93 ? -28.211 -5.928 10.200 1.00 54.25 93 TYR A O 1
ATOM 756 N N . PRO A 1 94 ? -28.592 -7.269 11.967 1.00 58.53 94 PRO A N 1
ATOM 757 C CA . PRO A 1 94 ? -29.251 -8.319 11.188 1.00 58.53 94 PRO A CA 1
ATOM 758 C C . PRO A 1 94 ? -30.685 -7.957 10.780 1.00 58.53 94 PRO A C 1
ATOM 760 O O . PRO A 1 94 ? -31.414 -7.371 11.608 1.00 58.53 94 PRO A O 1
#